Protein AF-A0A2V7D6A7-F1 (afdb_monomer)

Foldseek 3Di:
DWDADPVDHPDIDDDDDDPDPDDPQPVVDPHRPCCVVDPVNPDDDDDVVVVVCVVVVVDD

Structure (mmCIF, N/CA/C/O backbone):
data_AF-A0A2V7D6A7-F1
#
_entry.id   AF-A0A2V7D6A7-F1
#
loop_
_atom_site.group_PDB
_atom_site.id
_atom_site.type_symbol
_atom_site.label_atom_id
_atom_site.label_alt_id
_atom_site.label_comp_id
_atom_site.label_asym_id
_atom_site.label_entity_id
_atom_site.label_seq_id
_atom_site.pdbx_PDB_ins_code
_atom_site.Cartn_x
_atom_site.Cartn_y
_atom_site.Cartn_z
_atom_site.occupancy
_atom_site.B_iso_or_equiv
_atom_site.auth_seq_id
_atom_site.auth_comp_id
_atom_site.auth_asym_id
_atom_site.auth_atom_id
_atom_site.pdbx_PDB_model_num
ATOM 1 N N . VAL A 1 1 ? 4.411 -1.141 -18.262 1.00 81.81 1 VAL A N 1
ATOM 2 C CA . VAL A 1 1 ? 3.781 -1.381 -19.585 1.00 81.81 1 VAL A CA 1
ATOM 3 C C . VAL A 1 1 ? 2.277 -1.287 -19.422 1.00 81.81 1 VAL A C 1
ATOM 5 O O . VAL A 1 1 ? 1.765 -1.793 -18.429 1.00 81.81 1 VAL A O 1
ATOM 8 N N . MET A 1 2 ? 1.597 -0.609 -20.343 1.00 89.19 2 MET A N 1
ATOM 9 C CA . MET A 1 2 ? 0.142 -0.425 -20.334 1.00 89.19 2 MET A CA 1
ATOM 10 C C . MET A 1 2 ? -0.465 -1.186 -21.517 1.00 89.19 2 MET A C 1
ATOM 12 O O . MET A 1 2 ? 0.103 -1.145 -22.605 1.00 89.19 2 MET A O 1
ATOM 16 N N . VAL A 1 3 ? -1.618 -1.819 -21.340 1.00 93.56 3 VAL A N 1
ATOM 17 C CA . VAL A 1 3 ? -2.390 -2.520 -22.385 1.00 93.56 3 VAL A CA 1
ATOM 18 C C . VAL A 1 3 ? -3.789 -1.918 -22.500 1.00 93.56 3 VAL A C 1
ATOM 20 O O . VAL A 1 3 ? -4.186 -1.130 -21.639 1.00 93.56 3 VAL A O 1
ATOM 23 N N . ALA A 1 4 ? -4.508 -2.219 -23.580 1.00 94.06 4 ALA A N 1
ATOM 24 C CA . ALA A 1 4 ? -5.913 -1.840 -23.702 1.00 94.06 4 ALA A CA 1
ATOM 25 C C . ALA A 1 4 ? -6.745 -2.564 -22.631 1.00 94.06 4 ALA A C 1
ATOM 27 O O . ALA A 1 4 ? -6.478 -3.720 -22.309 1.00 94.06 4 ALA A O 1
ATOM 28 N N . ASP A 1 5 ? -7.708 -1.864 -22.037 1.00 92.81 5 ASP A N 1
ATOM 29 C CA . ASP A 1 5 ? -8.668 -2.457 -21.108 1.00 92.81 5 ASP A CA 1
ATOM 30 C C . ASP A 1 5 ? -9.822 -3.073 -21.916 1.00 92.81 5 ASP A C 1
ATOM 32 O O . ASP A 1 5 ? -10.697 -2.359 -22.399 1.00 92.81 5 ASP A O 1
ATOM 36 N N . GLU A 1 6 ? -9.819 -4.399 -22.079 1.00 91.25 6 GLU A N 1
ATOM 37 C CA . GLU A 1 6 ? -10.842 -5.132 -22.850 1.00 91.25 6 GLU A CA 1
ATOM 38 C C . GLU A 1 6 ? -12.251 -4.977 -22.260 1.00 91.25 6 GLU A C 1
ATOM 40 O O . GLU A 1 6 ? -13.244 -5.071 -22.975 1.00 91.25 6 GLU A O 1
ATOM 45 N N . THR A 1 7 ? -12.346 -4.684 -20.959 1.00 91.75 7 THR A N 1
ATOM 46 C CA . THR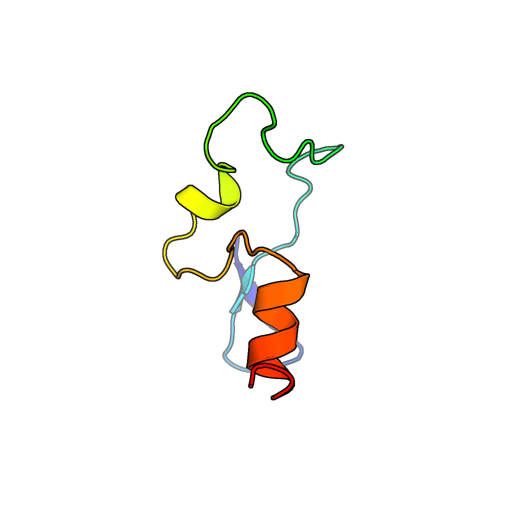 A 1 7 ? -13.630 -4.484 -20.274 1.00 91.75 7 THR A CA 1
ATOM 47 C C . THR A 1 7 ? -14.162 -3.057 -20.406 1.00 91.75 7 THR A C 1
ATOM 49 O O . THR A 1 7 ? -15.329 -2.806 -20.106 1.00 91.75 7 THR A O 1
ATOM 52 N N . ARG A 1 8 ? -13.316 -2.098 -20.814 1.00 91.00 8 ARG A N 1
ATOM 53 C CA . ARG A 1 8 ? -13.647 -0.667 -20.884 1.00 91.00 8 ARG A CA 1
ATOM 54 C C . ARG A 1 8 ? -12.991 -0.022 -22.115 1.00 91.00 8 ARG A C 1
ATOM 56 O O . ARG A 1 8 ? -11.872 0.491 -22.006 1.00 91.00 8 ARG A O 1
ATOM 63 N N . PRO A 1 9 ? -13.687 0.003 -23.269 1.00 90.00 9 PRO A N 1
ATOM 64 C CA . PRO A 1 9 ? -13.172 0.597 -24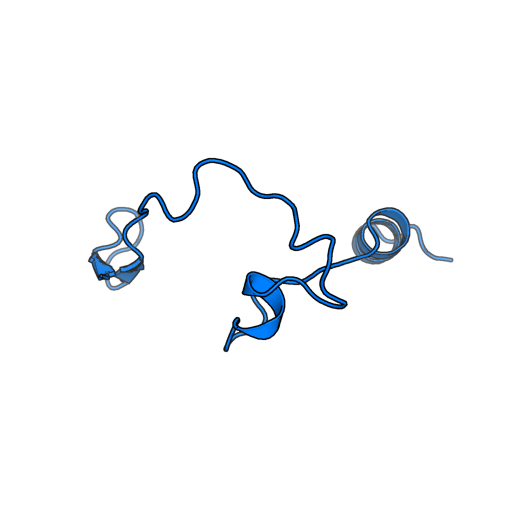.500 1.00 90.00 9 PRO A CA 1
ATOM 65 C C . PRO A 1 9 ? -12.676 2.035 -24.287 1.00 90.00 9 PRO A C 1
ATOM 67 O O . PRO A 1 9 ? -13.325 2.834 -23.615 1.00 90.00 9 PRO A O 1
ATOM 70 N N . GLY A 1 10 ? -11.503 2.363 -24.835 1.00 91.06 10 GLY A N 1
ATOM 71 C CA . GLY A 1 10 ? -10.868 3.682 -24.692 1.00 91.06 10 GLY A CA 1
ATOM 72 C C . GLY A 1 10 ? -10.022 3.869 -23.425 1.00 91.06 10 GLY A C 1
ATOM 73 O O . GLY A 1 10 ? -9.301 4.861 -23.315 1.00 91.06 10 GLY A O 1
ATOM 74 N N . ARG A 1 11 ? -10.033 2.912 -22.487 1.00 92.81 11 ARG A N 1
ATOM 75 C CA . ARG A 1 11 ? -9.177 2.933 -21.294 1.00 92.81 11 ARG A CA 1
ATOM 76 C C . ARG A 1 11 ? -7.947 2.043 -21.476 1.00 92.81 11 ARG A C 1
ATOM 78 O O . ARG A 1 11 ? -7.984 1.018 -22.153 1.00 92.81 11 ARG A O 1
ATOM 85 N N . ARG A 1 12 ? -6.838 2.420 -20.832 1.00 91.25 12 ARG A N 1
ATOM 86 C CA . ARG A 1 12 ? -5.647 1.569 -20.700 1.00 91.25 12 ARG A CA 1
ATOM 87 C C . ARG A 1 12 ? -5.505 1.061 -19.272 1.00 91.25 12 ARG A C 1
ATOM 89 O O . ARG A 1 12 ? -5.732 1.806 -18.320 1.00 91.25 12 ARG A O 1
ATOM 96 N N . ARG A 1 13 ? -5.066 -0.187 -19.126 1.00 89.00 13 ARG A N 1
ATOM 97 C CA . ARG A 1 13 ? -4.760 -0.826 -17.841 1.00 89.00 13 ARG A CA 1
ATOM 98 C C . ARG A 1 13 ? -3.273 -1.159 -17.755 1.00 89.00 13 ARG A C 1
ATOM 100 O O . ARG A 1 13 ? -2.635 -1.477 -18.756 1.00 89.00 13 ARG A O 1
ATOM 107 N N . ALA A 1 14 ? -2.708 -1.089 -16.555 1.00 88.06 14 ALA A N 1
ATOM 108 C CA . ALA A 1 14 ? -1.354 -1.571 -16.311 1.00 88.06 14 ALA A CA 1
ATOM 109 C C . ALA A 1 14 ? -1.280 -3.095 -16.481 1.00 88.06 14 ALA A C 1
ATOM 111 O O . ALA A 1 14 ? -2.141 -3.823 -15.985 1.00 88.06 14 ALA A O 1
ATOM 112 N N . VAL A 1 15 ? -0.231 -3.575 -17.151 1.00 91.19 15 VAL A N 1
ATOM 113 C CA . VAL A 1 15 ? 0.083 -5.008 -17.190 1.00 91.19 15 VAL A CA 1
ATOM 114 C C . VAL A 1 15 ? 0.408 -5.468 -15.773 1.00 91.19 15 VAL A C 1
ATOM 116 O O . VAL A 1 15 ? 1.284 -4.885 -15.126 1.00 91.19 15 VAL A O 1
ATOM 119 N N . VAL A 1 16 ? -0.275 -6.514 -15.306 1.00 86.50 16 VAL A N 1
ATOM 120 C CA . VAL A 1 16 ? 0.074 -7.180 -14.048 1.00 86.50 16 VAL A CA 1
ATOM 121 C C . VAL A 1 16 ? 1.382 -7.930 -14.274 1.00 86.50 16 VAL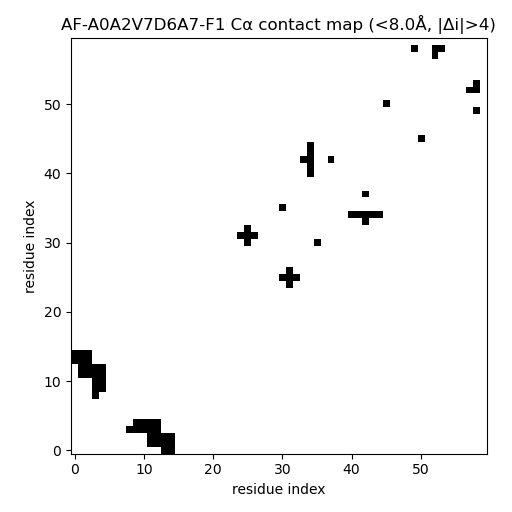 A C 1
ATOM 123 O O . VAL A 1 16 ? 1.488 -8.746 -15.186 1.00 86.50 16 VAL A O 1
ATOM 126 N N . ARG A 1 17 ? 2.398 -7.598 -13.482 1.00 86.50 17 ARG A N 1
ATOM 127 C CA . ARG A 1 17 ? 3.701 -8.263 -13.487 1.00 86.50 17 ARG A CA 1
ATOM 128 C C . ARG A 1 17 ? 4.023 -8.688 -12.072 1.00 86.50 17 ARG A C 1
ATOM 130 O O . ARG A 1 17 ? 3.696 -7.960 -11.133 1.00 86.50 17 ARG A O 1
ATOM 137 N N . GLU A 1 18 ? 4.701 -9.814 -11.947 1.00 86.44 18 GLU A N 1
ATOM 138 C CA . GLU A 1 18 ? 5.320 -10.187 -10.688 1.00 86.44 18 GLU A CA 1
ATOM 139 C C . GLU A 1 18 ? 6.383 -9.140 -10.336 1.00 86.44 18 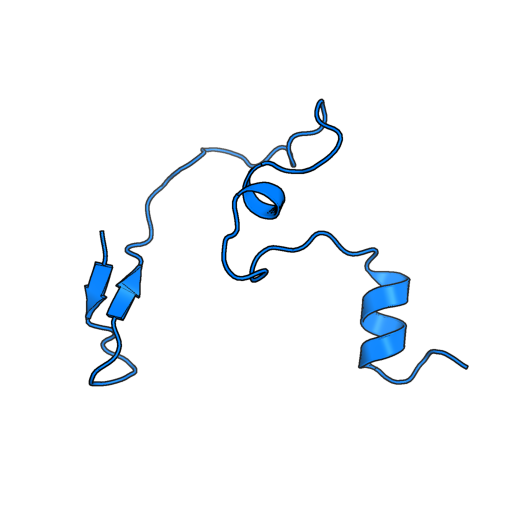GLU A C 1
ATOM 141 O O . GLU A 1 18 ? 7.265 -8.830 -11.141 1.00 86.44 18 GLU A O 1
ATOM 146 N N . LYS A 1 19 ? 6.222 -8.511 -9.170 1.00 77.88 19 LYS A N 1
ATOM 147 C CA . LYS A 1 19 ? 7.164 -7.516 -8.635 1.00 77.88 19 LYS A CA 1
ATOM 148 C C . LYS A 1 19 ? 7.888 -8.011 -7.384 1.00 77.88 19 LYS A C 1
ATOM 150 O O . LYS A 1 19 ? 8.952 -7.494 -7.075 1.00 77.88 19 LYS A O 1
ATOM 155 N N . ALA A 1 20 ? 7.293 -8.965 -6.676 1.00 81.50 20 ALA A N 1
ATOM 156 C CA . ALA A 1 20 ? 7.817 -9.587 -5.472 1.00 81.50 20 ALA A CA 1
ATOM 157 C C . ALA A 1 20 ? 7.178 -10.972 -5.325 1.00 81.50 20 ALA A C 1
ATOM 159 O O . ALA A 1 20 ? 6.011 -11.140 -5.686 1.00 81.50 20 ALA A O 1
ATOM 160 N N . THR A 1 21 ? 7.925 -11.921 -4.767 1.00 85.94 21 THR A N 1
ATOM 161 C CA . THR A 1 21 ? 7.425 -13.260 -4.425 1.00 85.94 21 THR A CA 1
ATOM 162 C C . THR A 1 21 ? 6.545 -13.230 -3.173 1.00 85.94 21 THR A C 1
ATOM 164 O O . THR A 1 21 ? 5.568 -13.969 -3.091 1.00 85.94 21 THR A O 1
ATOM 167 N N . THR A 1 22 ? 6.840 -12.317 -2.239 1.00 88.50 22 THR A N 1
ATOM 168 C CA . THR A 1 22 ? 6.076 -12.083 -1.006 1.00 88.50 22 THR A CA 1
ATOM 169 C C . THR A 1 22 ? 6.084 -10.593 -0.656 1.00 88.50 22 THR A C 1
ATOM 171 O O . THR A 1 22 ? 7.075 -9.903 -0.888 1.00 88.50 22 THR A O 1
ATOM 174 N N . CYS A 1 23 ? 4.983 -10.085 -0.092 1.00 91.25 23 CYS A N 1
ATOM 175 C CA . CYS A 1 23 ? 4.915 -8.745 0.491 1.00 91.25 23 CYS A CA 1
ATOM 176 C C . CYS A 1 23 ? 5.138 -8.828 2.005 1.00 91.25 23 CYS A C 1
ATOM 178 O O . CYS A 1 23 ? 4.393 -9.513 2.700 1.00 91.25 23 CYS A O 1
ATOM 180 N N . ASP A 1 24 ? 6.137 -8.109 2.502 1.00 93.12 24 ASP A N 1
ATOM 181 C CA . ASP A 1 24 ? 6.519 -8.032 3.918 1.00 93.12 24 ASP A CA 1
ATOM 182 C C . ASP A 1 24 ? 6.061 -6.723 4.591 1.00 93.12 24 ASP A C 1
ATOM 184 O O . ASP A 1 24 ? 6.447 -6.418 5.717 1.00 93.12 24 ASP A O 1
ATOM 188 N N . LEU A 1 25 ? 5.255 -5.927 3.877 1.00 92.19 25 LEU A N 1
ATOM 189 C CA . LEU A 1 25 ? 4.791 -4.593 4.272 1.00 92.19 25 LEU A CA 1
ATOM 190 C C . LEU A 1 25 ? 5.910 -3.583 4.568 1.00 92.19 25 LEU A C 1
ATOM 192 O O . LEU A 1 25 ? 5.639 -2.557 5.193 1.00 92.19 25 LEU A O 1
ATOM 196 N N . CYS A 1 26 ? 7.132 -3.837 4.088 1.00 93.44 26 CYS A N 1
ATOM 197 C CA . CYS A 1 26 ? 8.312 -3.043 4.408 1.00 93.44 26 CYS A CA 1
ATOM 198 C C . CYS A 1 26 ? 8.475 -2.862 5.929 1.00 93.44 26 CYS A C 1
ATOM 200 O O . CYS A 1 26 ? 8.593 -1.730 6.393 1.00 93.44 26 CYS A O 1
ATOM 202 N N . HIS A 1 27 ? 8.429 -3.950 6.707 1.00 93.06 27 HIS A N 1
ATOM 203 C CA . HIS A 1 27 ? 8.360 -3.895 8.176 1.00 93.06 27 HIS A CA 1
ATOM 204 C C . HIS A 1 27 ? 9.491 -3.098 8.855 1.00 93.06 27 HIS A C 1
AT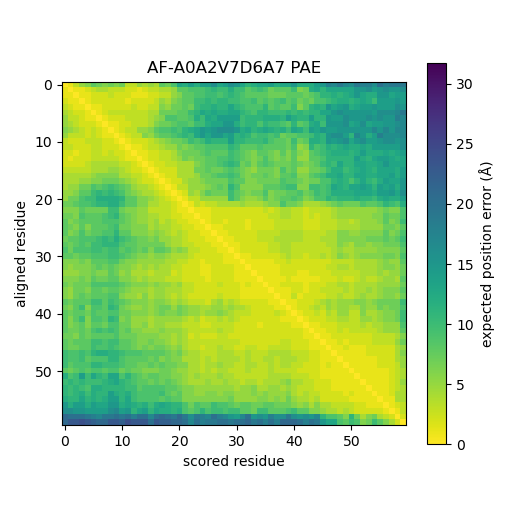OM 206 O O . HIS A 1 27 ? 9.289 -2.584 9.952 1.00 93.06 27 HIS A O 1
ATOM 212 N N . ASP A 1 28 ? 10.651 -2.965 8.207 1.00 95.31 28 ASP A N 1
ATOM 213 C CA . ASP A 1 28 ? 11.797 -2.189 8.706 1.00 95.31 28 ASP A CA 1
ATOM 214 C C . ASP A 1 28 ? 11.729 -0.692 8.364 1.00 95.31 28 ASP A C 1
ATOM 216 O O . ASP A 1 28 ? 12.570 0.098 8.798 1.00 95.31 28 ASP A O 1
ATOM 220 N N . LEU A 1 29 ? 10.740 -0.276 7.574 1.00 93.00 29 LEU A N 1
ATOM 221 C CA . LEU A 1 29 ? 10.527 1.110 7.182 1.00 93.00 29 LEU A CA 1
ATOM 222 C C . LEU A 1 29 ? 9.318 1.694 7.909 1.00 93.00 29 LEU A C 1
ATOM 224 O O . LEU A 1 29 ? 8.331 1.025 8.206 1.00 93.00 29 LEU A O 1
ATOM 228 N N . LYS A 1 30 ? 9.363 3.009 8.138 1.00 91.50 30 LYS A N 1
ATOM 229 C CA . LYS A 1 30 ? 8.246 3.749 8.738 1.00 91.50 30 LYS A CA 1
ATOM 230 C C . LYS A 1 30 ? 6.973 3.686 7.879 1.00 91.50 30 LYS A C 1
ATOM 232 O O . LYS A 1 30 ? 5.867 3.700 8.417 1.00 91.50 30 LYS A O 1
ATOM 237 N N . GLU A 1 31 ? 7.125 3.640 6.558 1.00 91.06 31 GLU A N 1
ATOM 238 C CA . GLU A 1 31 ? 6.029 3.656 5.590 1.00 91.06 31 GLU A CA 1
ATOM 239 C C . GLU A 1 31 ? 6.310 2.679 4.434 1.00 91.06 31 GLU A C 1
ATOM 241 O O . GLU A 1 31 ? 7.446 2.634 3.950 1.00 91.06 31 GLU A O 1
ATOM 246 N N . PRO A 1 32 ? 5.306 1.914 3.951 1.00 94.75 32 PRO A N 1
ATOM 247 C CA . PRO A 1 32 ? 5.495 1.018 2.816 1.00 94.75 32 PRO A CA 1
ATOM 248 C C . PRO A 1 32 ? 5.867 1.775 1.541 1.00 94.75 32 PRO A C 1
ATOM 250 O O . PRO A 1 32 ? 5.207 2.745 1.161 1.00 94.75 32 PRO A O 1
ATOM 253 N N . SER A 1 33 ? 6.864 1.278 0.806 1.00 92.69 33 SER A N 1
ATOM 254 C CA . SER A 1 33 ? 7.344 1.953 -0.408 1.00 92.69 33 SER A CA 1
ATOM 255 C C . SER A 1 33 ? 6.261 2.100 -1.478 1.00 92.69 33 SER A C 1
ATOM 257 O O . SER A 1 33 ? 6.257 3.082 -2.212 1.00 92.69 33 SER A O 1
ATOM 259 N N . CYS A 1 34 ? 5.320 1.156 -1.571 1.00 91.44 34 CYS A N 1
ATOM 260 C CA . CYS A 1 34 ? 4.210 1.233 -2.523 1.00 91.44 34 CYS A CA 1
ATOM 261 C C . CYS A 1 34 ? 3.183 2.326 -2.183 1.00 91.44 34 CYS A C 1
ATOM 263 O O . CYS A 1 34 ? 2.541 2.834 -3.101 1.00 91.44 34 CYS A O 1
ATOM 265 N N . VAL A 1 35 ? 3.044 2.683 -0.901 1.00 94.81 35 VAL A N 1
ATOM 266 C CA . VAL A 1 35 ? 2.184 3.777 -0.431 1.00 94.81 35 VAL A CA 1
ATOM 267 C C . VAL A 1 35 ? 2.872 5.107 -0.725 1.00 94.81 35 VAL A C 1
ATOM 269 O O . VAL A 1 35 ? 2.334 5.902 -1.491 1.00 94.81 35 VAL A O 1
ATOM 272 N N . TYR A 1 36 ? 4.110 5.277 -0.246 1.00 92.81 36 TYR A N 1
ATOM 273 C CA . TYR A 1 36 ? 4.923 6.476 -0.487 1.00 92.81 36 TYR A CA 1
ATOM 274 C C . TYR A 1 36 ? 5.082 6.797 -1.982 1.00 92.81 36 TYR A C 1
ATOM 276 O O . TYR A 1 36 ? 4.936 7.940 -2.408 1.00 92.81 36 TYR A O 1
ATOM 284 N N . ALA A 1 37 ? 5.356 5.783 -2.807 1.00 92.56 37 ALA A N 1
ATOM 285 C CA . ALA A 1 37 ? 5.601 5.975 -4.232 1.00 92.56 37 ALA A CA 1
ATOM 286 C C . ALA A 1 37 ? 4.321 6.167 -5.062 1.00 92.56 37 ALA A C 1
ATOM 288 O O . ALA A 1 37 ? 4.422 6.311 -6.281 1.00 92.56 37 ALA A O 1
ATOM 289 N N . CYS A 1 38 ? 3.122 6.111 -4.468 1.00 92.56 38 CYS A N 1
ATOM 290 C CA . CYS A 1 38 ? 1.882 6.213 -5.229 1.00 92.56 38 CYS A CA 1
ATOM 291 C C . CYS A 1 38 ? 1.581 7.675 -5.607 1.00 92.56 38 CYS A C 1
ATOM 293 O O . CYS A 1 38 ? 1.144 8.448 -4.757 1.00 92.56 38 CYS A O 1
ATOM 295 N N . PRO A 1 39 ? 1.683 8.068 -6.891 1.00 92.12 39 PRO A N 1
ATOM 296 C CA . PRO A 1 39 ? 1.517 9.468 -7.293 1.00 92.12 39 PRO A CA 1
ATOM 297 C C . PRO A 1 39 ? 0.058 9.950 -7.259 1.00 92.12 39 PRO A C 1
ATOM 299 O O . PRO A 1 39 ? -0.212 11.134 -7.429 1.00 92.12 39 PRO A O 1
ATOM 302 N N . HIS A 1 40 ? -0.894 9.030 -7.092 1.00 91.38 40 HIS A N 1
ATOM 303 C CA . HIS A 1 40 ? -2.330 9.309 -7.158 1.00 91.38 40 HIS A CA 1
ATOM 304 C C . HIS A 1 40 ? -3.059 9.012 -5.843 1.00 91.38 40 HIS A C 1
ATOM 306 O O . HIS A 1 40 ? -4.284 9.078 -5.811 1.00 91.38 40 HIS A O 1
ATOM 312 N N . GLY A 1 41 ? -2.339 8.613 -4.786 1.00 87.06 41 GLY A N 1
ATOM 313 C CA . GLY A 1 41 ? -2.951 8.237 -3.506 1.00 87.06 41 GLY A CA 1
ATOM 314 C C . GLY A 1 41 ? -3.846 6.992 -3.571 1.00 87.06 41 GLY A C 1
ATOM 315 O O . GLY A 1 41 ? -4.712 6.808 -2.725 1.00 87.06 41 GLY A O 1
ATOM 316 N N . ALA A 1 42 ? -3.669 6.137 -4.583 1.00 90.81 42 ALA A N 1
ATOM 317 C CA . ALA A 1 42 ? -4.451 4.910 -4.746 1.00 90.81 42 ALA A CA 1
ATOM 318 C C . ALA A 1 42 ? -4.018 3.789 -3.786 1.00 90.81 42 ALA A C 1
ATOM 320 O O . ALA A 1 42 ? -4.832 2.945 -3.421 1.00 90.81 42 ALA A O 1
ATOM 321 N N . ALA A 1 43 ? -2.74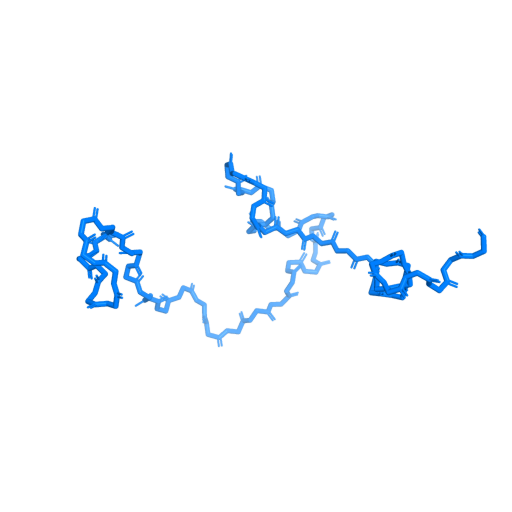2 3.762 -3.392 1.00 92.81 43 ALA A N 1
ATOM 322 C CA . ALA A 1 43 ? -2.238 2.883 -2.345 1.00 92.81 43 ALA A CA 1
ATOM 323 C C . ALA A 1 43 ? -2.145 3.682 -1.044 1.00 92.81 43 ALA A C 1
ATOM 325 O O . ALA A 1 43 ? -1.480 4.713 -1.006 1.00 92.81 43 ALA A O 1
ATOM 326 N N . MET A 1 44 ? -2.809 3.206 0.006 1.00 92.19 44 MET A N 1
ATOM 327 C CA . MET A 1 44 ? -2.848 3.858 1.313 1.00 92.19 44 MET A CA 1
ATOM 328 C C . MET A 1 44 ? -2.801 2.818 2.427 1.00 92.19 44 MET A C 1
ATOM 330 O O . MET A 1 44 ? -3.365 1.730 2.294 1.00 92.19 44 MET A O 1
ATOM 334 N N . ARG A 1 45 ? -2.132 3.164 3.529 1.00 92.44 45 ARG A N 1
ATOM 335 C CA . ARG A 1 45 ? -2.175 2.385 4.766 1.00 92.44 45 ARG A CA 1
ATOM 336 C C . ARG A 1 45 ? -3.204 3.013 5.695 1.00 92.44 45 ARG A C 1
ATOM 338 O O . ARG A 1 45 ? -3.147 4.211 5.952 1.00 92.44 45 ARG A O 1
ATOM 345 N N . VAL A 1 46 ? -4.133 2.201 6.178 1.00 93.00 46 VAL A N 1
ATOM 346 C CA . VAL A 1 46 ? -5.224 2.640 7.051 1.00 93.00 46 VAL A CA 1
ATOM 347 C C . VAL A 1 46 ? -5.278 1.757 8.283 1.00 93.00 46 VAL A C 1
ATOM 349 O O . VAL A 1 46 ? -4.883 0.592 8.225 1.00 93.00 46 VAL A O 1
ATOM 352 N N . GLU A 1 47 ? -5.784 2.309 9.379 1.00 93.44 47 GLU A N 1
ATOM 353 C CA . GLU A 1 47 ? -6.172 1.508 10.533 1.00 93.44 47 GLU A CA 1
ATOM 354 C C . GLU A 1 47 ? -7.555 0.898 10.248 1.00 93.44 47 GLU A C 1
ATOM 356 O O . GLU A 1 47 ? -8.514 1.654 10.068 1.00 93.44 47 GLU A O 1
ATOM 361 N N . PRO A 1 48 ? -7.688 -0.438 10.134 1.00 93.06 48 PRO A N 1
ATOM 362 C CA . PRO A 1 48 ? -8.896 -1.047 9.582 1.00 93.06 48 PRO A CA 1
ATOM 363 C C . PRO A 1 48 ? -10.167 -0.691 10.350 1.00 93.06 48 PRO A C 1
ATOM 365 O O . PRO A 1 48 ? -11.181 -0.360 9.739 1.00 93.06 48 PRO A O 1
ATOM 368 N N . LEU A 1 49 ? -10.119 -0.736 11.685 1.00 95.06 49 LEU A N 1
ATOM 369 C CA . LEU A 1 49 ? -11.314 -0.543 12.506 1.00 95.06 49 LEU A CA 1
ATOM 370 C C . LEU A 1 49 ? -11.865 0.874 12.376 1.00 95.06 49 LEU A C 1
ATOM 372 O O . LEU A 1 49 ? -13.062 1.040 12.159 1.00 95.06 49 LEU A O 1
ATOM 376 N N . SER A 1 50 ? -11.005 1.889 12.460 1.00 95.12 50 SER A N 1
ATOM 377 C CA . SER A 1 50 ? -11.437 3.280 12.311 1.00 95.12 50 SER A CA 1
ATOM 378 C C . SER A 1 50 ? -11.867 3.582 10.878 1.00 95.12 50 SER A C 1
ATOM 380 O O . SER A 1 50 ? -12.914 4.195 10.677 1.00 95.12 50 SER A O 1
ATOM 382 N N . PHE A 1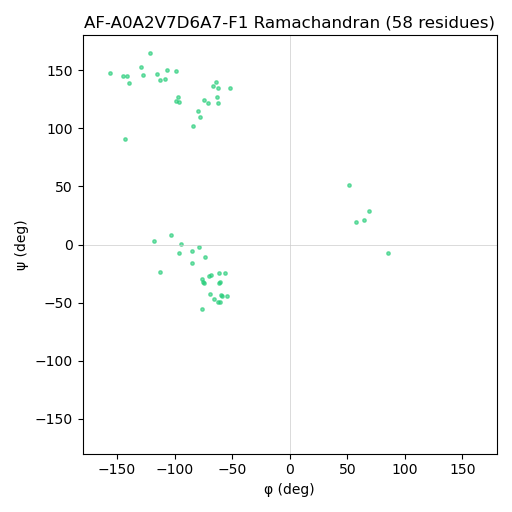 51 ? -11.119 3.094 9.884 1.00 94.19 51 PHE A N 1
ATOM 383 C CA . PHE A 1 51 ? -11.424 3.323 8.475 1.00 94.19 51 PHE A CA 1
ATOM 384 C C . PHE A 1 51 ? -12.795 2.76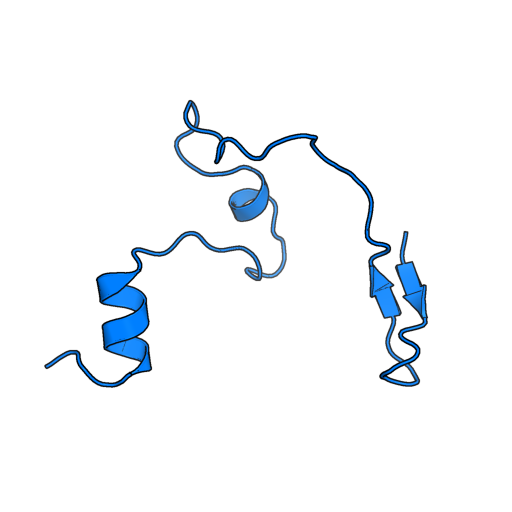5 8.086 1.00 94.19 51 PHE A C 1
ATOM 386 O O . PHE A 1 51 ? -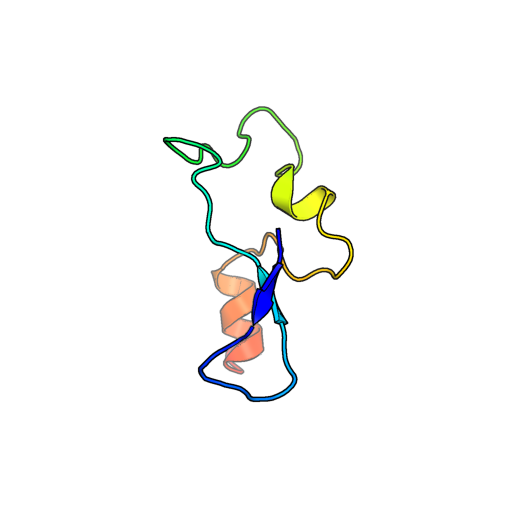13.613 3.470 7.496 1.00 94.19 51 PHE A O 1
ATOM 393 N N . PHE A 1 52 ? -13.077 1.507 8.433 1.00 94.25 52 PHE A N 1
ATOM 394 C CA . PHE A 1 52 ? -14.369 0.909 8.109 1.00 94.25 52 PHE A CA 1
ATOM 395 C C . PHE A 1 52 ? -15.491 1.439 8.997 1.00 94.25 52 PHE A C 1
ATOM 397 O O . PHE A 1 52 ? -16.598 1.602 8.494 1.00 94.25 52 PHE A O 1
ATOM 404 N N . ALA A 1 53 ? -15.230 1.765 10.268 1.00 95.69 53 ALA A N 1
ATOM 405 C CA . ALA A 1 53 ? -16.246 2.384 11.114 1.00 95.69 53 ALA A CA 1
ATOM 406 C C . ALA A 1 53 ? -16.734 3.720 10.530 1.00 95.69 53 ALA A C 1
ATOM 408 O O . ALA A 1 53 ? -17.941 3.935 10.460 1.00 95.69 53 ALA A O 1
ATOM 409 N N . GLU A 1 54 ? -15.827 4.569 10.038 1.00 95.25 54 GLU A N 1
ATOM 410 C CA . GLU A 1 54 ? -16.189 5.820 9.360 1.00 95.25 54 GLU A CA 1
ATOM 411 C C . GLU A 1 54 ? -17.004 5.549 8.085 1.00 95.25 54 GLU A C 1
ATOM 413 O O . GLU A 1 54 ? -18.082 6.111 7.892 1.00 95.25 54 GLU A O 1
ATOM 418 N N . LYS A 1 55 ? -16.528 4.648 7.213 1.00 92.81 55 LYS A N 1
ATOM 419 C CA . LYS A 1 55 ? -17.185 4.371 5.920 1.00 92.81 55 LYS A CA 1
ATOM 420 C C . LYS A 1 55 ? -18.536 3.672 6.045 1.00 92.81 55 LYS A C 1
ATOM 422 O O . LYS A 1 55 ? -19.367 3.817 5.152 1.00 92.81 55 LYS A O 1
ATOM 427 N N . LEU A 1 56 ? -18.748 2.924 7.123 1.00 95.81 56 LEU A N 1
ATOM 428 C CA . LEU A 1 56 ? -19.999 2.224 7.405 1.00 95.81 56 LEU A CA 1
ATOM 429 C C . LEU A 1 56 ? -20.945 3.035 8.306 1.00 95.81 56 LEU A C 1
ATOM 431 O O . LEU A 1 56 ? -22.025 2.545 8.625 1.00 95.81 56 LEU A O 1
ATOM 435 N N . GLY A 1 57 ? -20.567 4.252 8.720 1.00 92.44 57 GLY A N 1
ATOM 436 C CA . GLY A 1 57 ? -21.395 5.093 9.590 1.00 92.44 57 GLY A CA 1
ATOM 437 C C . GLY A 1 57 ? -21.543 4.549 11.016 1.00 92.44 57 GLY A C 1
ATOM 438 O O . GLY A 1 57 ? -22.567 4.760 11.657 1.00 92.44 57 GLY A O 1
ATOM 439 N N . LEU A 1 58 ? -20.540 3.816 11.501 1.00 91.12 58 LEU A N 1
ATOM 440 C CA . LEU A 1 58 ? -20.491 3.225 12.843 1.00 91.12 58 LEU A CA 1
ATOM 441 C C . LEU A 1 58 ? -19.721 4.102 13.848 1.00 91.12 58 LEU A C 1
ATOM 443 O O . LEU A 1 58 ? -19.693 3.799 15.041 1.00 91.12 58 LEU A O 1
ATOM 447 N N . THR A 1 59 ? -19.084 5.177 13.381 1.00 77.31 59 THR A N 1
ATOM 448 C CA . THR A 1 59 ? -18.520 6.237 14.227 1.00 77.31 59 THR A CA 1
ATOM 449 C C . THR A 1 59 ? -19.642 7.114 14.786 1.00 77.31 59 THR A C 1
ATOM 451 O O . THR A 1 59 ? -20.441 7.637 14.012 1.00 77.31 59 THR A O 1
ATOM 454 N N . LYS A 1 60 ? -19.707 7.242 16.120 1.00 63.06 60 LYS A N 1
ATOM 455 C CA . LYS A 1 60 ? -20.624 8.149 16.833 1.00 63.06 60 LYS A CA 1
ATOM 456 C C . LYS A 1 60 ? -20.316 9.616 16.560 1.00 63.06 60 LYS A C 1
ATOM 458 O O . LYS A 1 60 ? -19.112 9.933 16.443 1.00 63.06 60 LYS A O 1
#

pLDDT: mean 90.63, std 5.29, range [63.06, 95.81]

Solvent-accessible surface area (backbone atoms only — not comparable to full-atom values): 4129 Å² total; per-residue (Å²): 112,73,41,78,29,89,93,39,86,96,42,73,37,74,62,89,68,92,85,64,97,71,87,70,69,46,75,93,46,99,62,35,65,67,35,74,69,32,93,79,65,82,41,76,88,76,61,66,69,63,54,50,27,56,75,69,67,68,59,131

Radius of gyration: 16.21 Å; Cα contacts (8 Å, |Δi|>4): 37; chains: 1; bounding box: 33×23×42 Å

Secondary structure (DSSP, 8-state):
-EEE-TTSTT-EEEPP----SS--TTTTSSS-HHHHT-TTS-S----HHHHHHHHTT---

Sequence (60 aa):
VMVADETRPGRRRAVVREKATTCDLCHDLKEPSCVYACPHGAAMRVEPLSFFAEKLGLTK

Mean predicted aligned error: 6.4 Å